Protein AF-A0A1V2H9L8-F1 (afdb_monomer)

Sequence (147 aa):
MRIAAGLLGIGLALGLGLTPGAAQAPQPPHAWVFGSWTGGFFPATETRGPDCAGQPSVIFTRDVIMRSTPLDVAYRQRLIETAQADPTGLTIRLAPVAPAGARNLPPGVGFGCGGDPNLLRIERRGPDEIVFPNCADFPAPLKRCTN

Foldseek 3Di:
DDDDDDDDDDDDPPPPPPP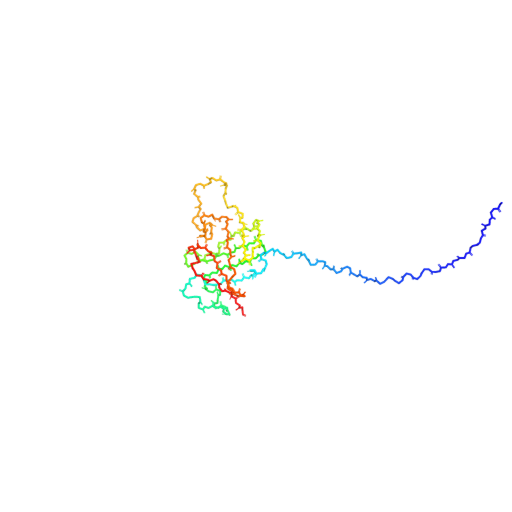PDPDDPDQAQQPLVAAKWFALDPPQDAQEDPVRVVGWIWHDDRFWIWTAFPVRHDTDIWGWPHWDADPFGIKTFTDDPDDPPPPDDPPPCAQQADPDRRIWTWGDPDSFWIDTPRHPRRNDIIGHRYD

Nearest PDB structures (foldseek):
  2qmi-assembly1_C  TM=5.129E-01  e=1.818E+00  Pyrococcus abyssi
  7k9q-assembly1_A  TM=2.063E-01  e=4.894E+00  Mus musculus

Solvent-accessible surface area (backbone atoms only — not comparable to full-atom values): 8846 Å² total; per-residue (Å²): 135,88,88,88,85,90,78,90,79,87,84,81,80,80,78,76,79,74,70,79,74,80,75,75,75,83,77,61,68,58,58,88,60,52,46,46,26,14,31,12,48,84,77,62,80,51,44,52,46,76,61,13,72,77,43,32,31,40,35,34,56,96,54,41,38,34,34,30,33,96,91,40,76,64,72,48,75,43,45,56,67,47,60,44,65,48,102,61,33,36,42,34,37,35,55,73,93,61,66,92,85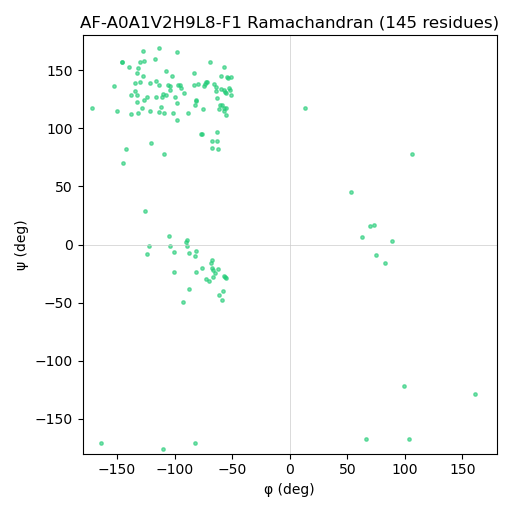,65,87,78,71,65,86,76,71,32,69,55,23,76,87,43,58,40,49,46,58,39,35,58,77,52,100,56,29,36,33,43,67,72,14,76,69,26,73,32,58,26,31,45,41,40,116

Radius of gyration: 25.86 Å; Cα contacts (8 Å, |Δi|>4): 255; chains: 1; bounding box: 42×48×91 Å

Structure (mmCIF, N/CA/C/O backbone):
data_AF-A0A1V2H9L8-F1
#
_entry.id   AF-A0A1V2H9L8-F1
#
loop_
_atom_site.group_PDB
_atom_site.id
_atom_site.type_symbol
_atom_site.label_atom_id
_atom_site.label_alt_id
_atom_site.label_comp_id
_atom_site.label_asym_id
_atom_site.label_entity_id
_atom_site.label_seq_id
_atom_site.pdbx_PDB_ins_code
_atom_site.Cartn_x
_atom_site.Cartn_y
_atom_site.Cartn_z
_atom_site.occupancy
_atom_site.B_iso_or_equiv
_atom_site.auth_seq_id
_atom_site.auth_comp_id
_atom_site.auth_asym_id
_atom_site.auth_atom_id
_atom_site.pdbx_PDB_model_num
ATOM 1 N N . MET A 1 1 ? 17.322 -35.002 76.607 1.00 39.53 1 MET A N 1
ATOM 2 C CA . MET A 1 1 ? 16.545 -36.064 75.932 1.00 39.53 1 MET A CA 1
ATOM 3 C C . MET A 1 1 ? 15.203 -35.482 75.500 1.00 39.53 1 MET A C 1
ATOM 5 O O . MET A 1 1 ? 14.482 -34.977 76.341 1.00 39.53 1 MET A O 1
ATOM 9 N N . ARG A 1 2 ? 14.988 -35.469 74.179 1.00 42.59 2 ARG A N 1
ATOM 10 C CA . ARG A 1 2 ? 13.765 -35.322 73.357 1.00 42.59 2 ARG A CA 1
ATOM 11 C C . ARG A 1 2 ? 12.452 -34.844 74.013 1.00 42.59 2 ARG A C 1
ATOM 13 O O . ARG A 1 2 ? 11.842 -35.575 74.781 1.00 42.59 2 ARG A O 1
ATOM 20 N N . ILE A 1 3 ? 11.965 -33.687 73.552 1.00 49.78 3 ILE A N 1
ATOM 21 C CA . ILE A 1 3 ? 10.563 -33.246 73.635 1.00 49.78 3 ILE A CA 1
ATOM 22 C C . ILE A 1 3 ? 9.915 -33.529 72.271 1.00 49.78 3 ILE A C 1
ATOM 24 O O . ILE A 1 3 ? 10.452 -33.097 71.252 1.00 49.78 3 ILE A O 1
ATOM 28 N N . ALA A 1 4 ? 8.788 -34.246 72.243 1.00 47.25 4 ALA A N 1
ATOM 29 C CA . ALA A 1 4 ? 7.939 -34.372 71.059 1.00 47.25 4 ALA A CA 1
ATOM 30 C C . ALA A 1 4 ? 6.466 -34.580 71.451 1.00 47.25 4 ALA A C 1
ATOM 32 O O . ALA A 1 4 ? 6.118 -35.602 72.031 1.00 47.25 4 ALA A O 1
ATOM 33 N N . ALA A 1 5 ? 5.630 -33.603 71.103 1.00 48.22 5 ALA A N 1
ATOM 34 C CA . ALA A 1 5 ? 4.190 -33.678 70.827 1.00 48.22 5 ALA A CA 1
ATOM 35 C C . ALA A 1 5 ? 3.841 -32.279 70.273 1.00 48.22 5 ALA A C 1
ATOM 37 O O . ALA A 1 5 ? 4.127 -31.288 70.930 1.00 48.22 5 ALA A O 1
ATOM 38 N N . GLY A 1 6 ? 3.385 -32.055 69.044 1.00 51.94 6 GLY A N 1
ATOM 39 C CA . GLY A 1 6 ? 2.480 -32.847 68.227 1.00 51.94 6 GLY A CA 1
ATOM 40 C C . GLY A 1 6 ? 1.134 -32.126 68.204 1.00 51.94 6 GLY A C 1
ATOM 41 O O . GLY A 1 6 ? 0.241 -32.519 68.940 1.00 51.94 6 GLY A O 1
ATOM 42 N N . LEU A 1 7 ? 0.994 -31.067 67.398 1.00 54.81 7 LEU A N 1
ATOM 43 C CA . LEU A 1 7 ? -0.301 -30.452 67.094 1.00 54.81 7 LEU A CA 1
ATOM 44 C C . LEU A 1 7 ? -0.371 -30.105 65.604 1.00 54.81 7 LEU A C 1
ATOM 46 O O . LEU A 1 7 ? 0.361 -29.253 65.103 1.00 54.81 7 LEU A O 1
ATOM 50 N N . LEU A 1 8 ? -1.256 -30.831 64.918 1.00 57.00 8 LEU A N 1
ATOM 51 C CA . LEU A 1 8 ? -1.737 -30.560 63.571 1.00 57.00 8 LEU A CA 1
ATOM 52 C C . LEU A 1 8 ? -2.502 -29.229 63.543 1.00 57.00 8 LEU A C 1
ATOM 54 O O . LEU A 1 8 ? -3.378 -29.003 64.374 1.00 57.00 8 LEU A O 1
ATOM 58 N N . GLY A 1 9 ? -2.232 -28.405 62.532 1.00 51.69 9 GLY A N 1
ATOM 59 C CA . GLY A 1 9 ? -3.033 -27.238 62.170 1.00 51.69 9 GLY A CA 1
ATOM 60 C C . GLY A 1 9 ? -3.291 -27.253 60.668 1.00 51.69 9 GLY A C 1
ATOM 61 O O . GLY A 1 9 ? -2.363 -27.177 59.870 1.00 51.69 9 GLY A O 1
ATOM 62 N N . ILE A 1 10 ? -4.556 -27.439 60.315 1.00 58.59 10 ILE A N 1
ATOM 63 C CA . ILE A 1 10 ? -5.105 -27.705 58.985 1.00 58.59 10 ILE A CA 1
ATOM 64 C C . ILE A 1 10 ? -4.846 -26.532 58.029 1.00 58.59 10 ILE A C 1
ATOM 66 O O . ILE A 1 10 ? -5.201 -25.390 58.314 1.00 58.59 10 ILE A O 1
ATOM 70 N N . GLY A 1 11 ? -4.244 -26.834 56.877 1.00 54.12 11 GLY A N 1
ATOM 71 C CA . GLY A 1 11 ? -4.075 -25.900 55.772 1.00 54.12 11 GLY A CA 1
ATOM 72 C C . GLY A 1 11 ? -5.389 -25.688 55.025 1.00 54.12 11 GLY A C 1
ATOM 73 O O . GLY A 1 11 ? -5.909 -26.613 54.407 1.00 54.12 11 GLY A O 1
ATOM 74 N N . LEU A 1 12 ? -5.895 -24.456 55.048 1.00 53.47 12 LEU A N 1
ATOM 75 C CA . LEU A 1 12 ? -6.940 -23.986 54.144 1.00 53.47 12 LEU A CA 1
ATOM 76 C C . LEU A 1 12 ? -6.305 -22.991 53.162 1.00 53.47 12 LEU A C 1
ATOM 78 O O . LEU A 1 12 ? -6.393 -21.776 53.320 1.00 53.47 12 LEU A O 1
ATOM 82 N N . ALA A 1 13 ? -5.593 -23.514 52.163 1.00 58.69 13 ALA A N 1
ATOM 83 C CA . ALA A 1 13 ? -5.129 -22.709 51.041 1.00 58.69 13 ALA A CA 1
ATOM 84 C C . ALA A 1 13 ? -6.317 -22.476 50.096 1.00 58.69 13 ALA A C 1
ATOM 86 O O . ALA A 1 13 ? -6.643 -23.318 49.261 1.00 58.69 13 ALA A O 1
ATOM 87 N N . LEU A 1 14 ? -6.989 -21.335 50.259 1.00 55.66 14 LEU A N 1
ATOM 88 C CA . LEU A 1 14 ? -7.932 -20.791 49.285 1.00 55.66 14 LEU A CA 1
ATOM 89 C C . LEU A 1 14 ? -7.165 -20.462 47.997 1.00 55.66 14 LEU A C 1
ATOM 91 O O . LEU A 1 14 ? -6.640 -19.364 47.822 1.00 55.66 14 LEU A O 1
ATOM 95 N N . GLY A 1 15 ? -7.075 -21.448 47.106 1.00 54.19 15 GLY A N 1
ATOM 96 C CA . GLY A 1 15 ? -6.608 -21.279 45.738 1.00 54.19 15 GLY A CA 1
ATOM 97 C C . GLY A 1 15 ? -7.611 -20.450 44.944 1.00 54.19 15 GLY A C 1
ATOM 98 O O . GLY A 1 15 ? -8.450 -20.996 44.233 1.00 54.19 15 GLY A O 1
ATOM 99 N N . LEU A 1 16 ? -7.525 -19.125 45.063 1.00 56.88 16 LEU A N 1
ATOM 100 C CA . LEU A 1 16 ? -8.049 -18.212 44.056 1.00 56.88 16 LEU A CA 1
ATOM 101 C C . LEU A 1 16 ? -7.252 -18.466 42.776 1.00 56.88 16 LEU A C 1
ATOM 103 O O . LEU A 1 16 ? -6.130 -17.986 42.618 1.00 56.88 16 LEU A O 1
ATOM 107 N N . GLY A 1 17 ? -7.826 -19.282 41.893 1.00 54.59 17 GLY A N 1
ATOM 108 C CA . GLY A 1 17 ? -7.348 -19.492 40.536 1.00 54.59 17 GLY A CA 1
ATOM 109 C C . GLY A 1 17 ? -7.404 -18.185 39.756 1.00 54.59 17 GLY A C 1
ATOM 110 O O . GLY A 1 17 ? -8.345 -17.936 39.011 1.00 54.59 17 GLY A O 1
ATOM 111 N N . LEU A 1 18 ? -6.385 -17.346 39.926 1.00 56.94 18 LEU A N 1
ATOM 112 C CA . LEU A 1 18 ? -6.012 -16.336 38.951 1.00 56.94 18 LEU A CA 1
ATOM 113 C C . LEU A 1 18 ? -5.487 -17.103 37.739 1.00 56.94 18 LEU A C 1
ATOM 115 O O . LEU A 1 18 ? -4.303 -17.422 37.656 1.00 56.94 18 LEU A O 1
ATOM 119 N N . THR A 1 19 ? -6.379 -17.457 36.815 1.00 63.09 19 THR A N 1
ATOM 120 C CA . THR A 1 19 ? -5.959 -17.823 35.464 1.00 63.09 19 THR A CA 1
ATOM 121 C C . THR A 1 19 ? -5.142 -16.649 34.927 1.00 63.09 19 THR A C 1
ATOM 123 O O . THR A 1 19 ? -5.698 -15.550 34.833 1.00 63.09 19 THR A O 1
ATOM 126 N N . PRO A 1 20 ? -3.845 -16.821 34.615 1.00 59.97 20 PRO A N 1
ATOM 127 C CA . PRO A 1 20 ? -3.081 -15.760 33.985 1.00 59.97 20 PRO A CA 1
ATOM 128 C C . PRO A 1 20 ? -3.800 -15.392 32.688 1.00 59.97 20 PRO A C 1
ATOM 130 O O . PRO A 1 20 ? -3.987 -16.236 31.811 1.00 59.97 20 PRO A O 1
ATOM 133 N N . GLY A 1 21 ? -4.272 -14.146 32.601 1.00 56.41 21 GLY A N 1
ATOM 134 C CA . GLY A 1 21 ? -4.831 -13.619 31.364 1.00 56.41 21 GLY A CA 1
ATOM 135 C C . GLY A 1 21 ? -3.786 -13.780 30.268 1.00 56.41 21 GLY A C 1
ATOM 136 O O . GLY A 1 21 ? -2.619 -13.448 30.480 1.00 56.41 21 GLY A O 1
ATOM 137 N N . ALA A 1 22 ? -4.181 -14.334 29.123 1.00 64.69 22 ALA A N 1
ATOM 138 C CA . ALA A 1 22 ? -3.298 -14.426 27.972 1.00 64.69 22 ALA A CA 1
ATOM 139 C C . ALA A 1 22 ? -2.796 -13.014 27.644 1.00 64.69 22 ALA A C 1
ATOM 141 O O . ALA A 1 22 ? -3.581 -12.154 27.242 1.00 64.69 22 ALA A O 1
ATOM 142 N N . ALA A 1 23 ? -1.504 -12.761 27.862 1.00 66.25 23 ALA A N 1
ATOM 143 C CA . ALA A 1 23 ? -0.882 -11.514 27.456 1.00 66.25 23 ALA A CA 1
ATOM 144 C C . ALA A 1 23 ? -1.096 -11.368 25.945 1.00 66.25 23 ALA A C 1
ATOM 146 O O . ALA A 1 23 ? -0.632 -12.199 25.161 1.00 66.25 23 ALA A O 1
ATOM 147 N N . GLN A 1 24 ? -1.857 -10.352 25.537 1.00 70.06 24 GLN A N 1
ATOM 148 C CA . GLN A 1 24 ? -2.044 -10.042 24.126 1.00 70.06 24 GLN A CA 1
ATOM 149 C C . GLN A 1 24 ? -0.663 -9.727 23.556 1.00 70.06 24 GLN A C 1
ATOM 151 O O . GLN A 1 24 ? 0.024 -8.832 24.052 1.00 70.06 24 GLN A O 1
ATOM 156 N N . ALA A 1 25 ? -0.233 -10.500 22.556 1.00 75.44 25 ALA A N 1
ATOM 157 C CA . ALA A 1 25 ? 1.042 -10.258 21.899 1.00 75.44 25 ALA A CA 1
ATOM 158 C C . ALA A 1 25 ? 1.096 -8.788 21.440 1.00 75.44 25 ALA A C 1
ATOM 160 O O . ALA A 1 25 ? 0.103 -8.310 20.876 1.00 75.44 25 ALA A O 1
ATOM 161 N N . PRO A 1 26 ? 2.211 -8.070 21.674 1.00 85.38 26 PRO A N 1
ATOM 162 C CA . PRO A 1 26 ? 2.362 -6.703 21.207 1.00 85.38 26 PRO A CA 1
ATOM 163 C C . PRO A 1 26 ? 2.031 -6.611 19.719 1.00 85.38 26 PRO A C 1
ATOM 165 O O . PRO A 1 26 ? 2.517 -7.393 18.899 1.00 85.38 26 PRO A O 1
ATOM 168 N N . GLN A 1 27 ? 1.155 -5.676 19.379 1.00 91.38 27 GLN A N 1
ATOM 169 C CA . GLN A 1 27 ? 0.719 -5.477 18.009 1.00 91.38 27 GLN A CA 1
ATOM 170 C C . 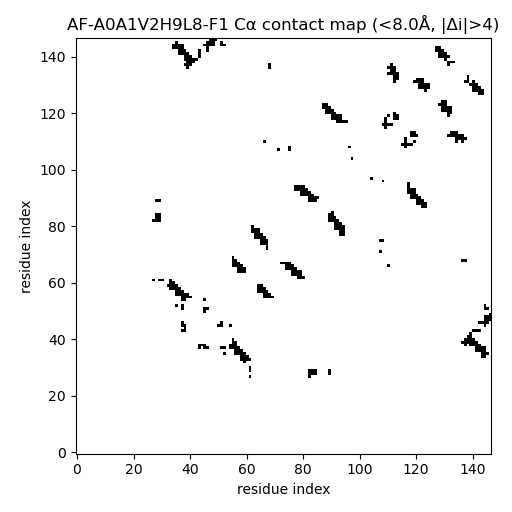GLN A 1 27 ? 1.865 -4.843 17.192 1.00 91.38 27 GLN A C 1
ATOM 172 O O . GLN A 1 27 ? 2.560 -3.973 17.724 1.00 91.38 27 GLN A O 1
ATOM 177 N N . PRO A 1 28 ? 2.107 -5.248 15.926 1.00 95.31 28 PRO A N 1
ATOM 178 C CA . PRO A 1 28 ? 3.237 -4.719 15.179 1.00 95.31 28 PRO A CA 1
ATOM 179 C C . PRO A 1 28 ? 3.029 -3.235 14.820 1.00 95.31 28 PRO A C 1
ATOM 181 O O . PRO A 1 28 ? 1.881 -2.783 14.729 1.00 95.31 28 PRO A O 1
ATOM 184 N N . PRO A 1 29 ? 4.113 -2.476 14.558 1.00 96.50 29 PRO A N 1
ATOM 185 C CA . PRO A 1 29 ? 4.047 -1.029 14.318 1.00 96.50 29 PRO A CA 1
ATOM 186 C C . PRO A 1 29 ? 3.100 -0.610 13.186 1.00 96.50 29 PRO A C 1
ATOM 188 O O . PRO A 1 29 ? 2.521 0.474 13.219 1.00 96.50 29 PRO A O 1
ATOM 191 N N . HIS A 1 30 ? 2.907 -1.475 12.188 1.00 96.81 30 HIS A N 1
ATOM 192 C CA . HIS A 1 30 ? 2.045 -1.229 11.034 1.00 96.81 30 HIS A CA 1
ATOM 193 C C . HIS A 1 30 ? 0.591 -1.662 11.213 1.00 96.81 30 HIS A C 1
ATOM 195 O O . HIS A 1 30 ? -0.199 -1.539 10.286 1.00 96.81 30 HIS A O 1
ATOM 201 N N . ALA A 1 31 ? 0.174 -2.151 12.376 1.00 96.31 31 ALA A N 1
ATOM 202 C CA . ALA A 1 31 ? -1.172 -2.705 12.502 1.00 96.31 31 ALA A CA 1
ATOM 203 C C . ALA A 1 31 ? -2.318 -1.722 12.248 1.00 96.31 31 ALA A C 1
ATOM 205 O O . ALA A 1 31 ? -3.430 -2.133 11.927 1.00 96.31 31 ALA A O 1
ATOM 206 N N . TRP A 1 32 ? -2.063 -0.420 12.358 1.00 94.75 32 TRP A N 1
ATOM 207 C CA . TRP A 1 32 ? -3.061 0.598 12.047 1.00 94.75 32 TRP A CA 1
ATOM 208 C C . TRP A 1 32 ? -3.417 0.664 10.550 1.00 94.75 32 TRP A C 1
ATOM 210 O O . TRP A 1 32 ? -4.488 1.176 10.209 1.00 94.75 32 TRP A O 1
ATOM 220 N N . VAL A 1 33 ? -2.556 0.142 9.661 1.00 96.62 33 VAL A N 1
ATOM 221 C CA . VAL A 1 33 ? -2.855 0.017 8.224 1.00 96.62 33 VAL A CA 1
ATOM 222 C C . VAL A 1 33 ? -3.527 -1.301 7.856 1.00 96.62 33 VAL A C 1
ATOM 224 O O . VAL A 1 33 ? -3.861 -1.468 6.691 1.00 96.62 33 VAL A O 1
ATOM 227 N N . PHE A 1 34 ? -3.769 -2.229 8.788 1.00 96.75 34 PHE A N 1
ATOM 228 C CA . PHE A 1 34 ? -4.391 -3.511 8.443 1.00 96.75 34 PHE A CA 1
ATOM 229 C C . PHE A 1 34 ? -5.722 -3.351 7.698 1.00 96.75 34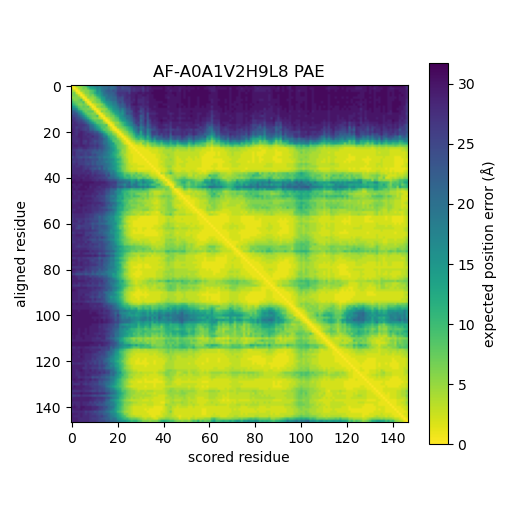 PHE A C 1
ATOM 231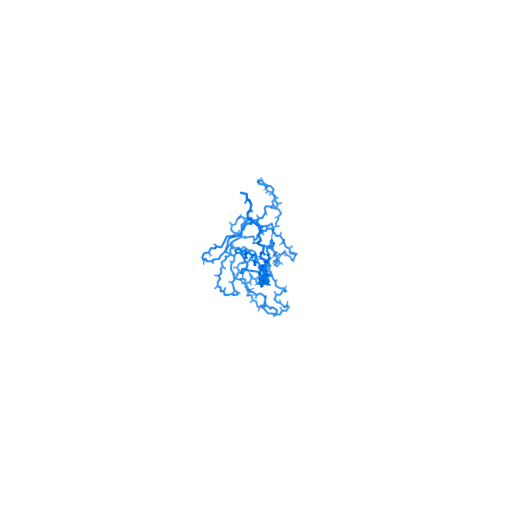 O O . PHE A 1 34 ? -6.515 -2.444 7.980 1.00 96.75 34 PHE A O 1
ATOM 238 N N . GLY A 1 35 ? -5.948 -4.270 6.757 1.00 95.25 35 GLY A N 1
ATOM 239 C CA . GLY A 1 35 ? -7.128 -4.311 5.900 1.00 95.25 35 GLY A CA 1
ATOM 240 C C . GLY A 1 35 ? -6.863 -3.824 4.477 1.00 95.25 35 GLY A C 1
ATOM 241 O O . GLY A 1 35 ? -5.716 -3.686 4.044 1.00 95.25 35 GLY A O 1
ATOM 242 N N . SER A 1 36 ? -7.958 -3.603 3.753 1.00 94.50 36 SER A N 1
ATOM 243 C CA . SER A 1 36 ? -7.953 -3.216 2.345 1.00 94.50 36 SER A CA 1
ATOM 244 C C . SER A 1 36 ? -8.029 -1.702 2.183 1.00 94.50 36 SER A C 1
ATOM 246 O O . SER A 1 36 ? -8.861 -1.028 2.794 1.00 94.50 36 SER A O 1
ATOM 248 N N . TRP A 1 37 ? -7.181 -1.186 1.304 1.00 94.81 37 TRP A N 1
ATOM 249 C CA . TRP A 1 37 ? -7.149 0.201 0.874 1.00 94.81 37 TRP A CA 1
ATOM 250 C C . TRP A 1 37 ? -7.341 0.256 -0.629 1.00 94.81 37 TRP A C 1
ATOM 252 O O . TRP A 1 37 ? -6.795 -0.577 -1.341 1.00 94.81 37 TRP A O 1
ATOM 262 N N . THR A 1 38 ? -8.116 1.215 -1.103 1.00 93.19 38 THR A N 1
ATOM 263 C CA . THR A 1 38 ? -8.605 1.286 -2.476 1.00 93.19 38 THR A CA 1
ATOM 264 C C . THR A 1 38 ? -8.359 2.661 -3.086 1.00 93.19 38 THR A C 1
ATOM 266 O O . THR A 1 38 ? -8.212 3.656 -2.368 1.00 93.19 38 THR A O 1
ATOM 269 N N . GLY A 1 39 ? -8.311 2.724 -4.413 1.00 87.88 39 GLY A N 1
ATOM 270 C CA . GLY A 1 39 ? -8.102 3.949 -5.170 1.00 87.88 39 GLY A CA 1
ATOM 271 C C . GLY A 1 39 ? -6.654 4.087 -5.614 1.00 87.88 39 GLY A C 1
ATOM 272 O O . GLY A 1 39 ? -6.146 3.266 -6.368 1.00 87.88 39 GLY A O 1
ATOM 273 N N . GLY A 1 40 ? -5.993 5.174 -5.217 1.00 83.56 40 GLY A N 1
ATOM 274 C CA . GLY A 1 40 ? -4.643 5.481 -5.686 1.00 83.56 40 GLY A CA 1
ATOM 275 C C . GLY A 1 40 ? -4.568 6.000 -7.124 1.00 83.56 40 GLY A C 1
ATOM 276 O O . GLY A 1 40 ? -3.542 6.546 -7.508 1.00 83.56 40 GLY A O 1
ATOM 277 N N . PHE A 1 41 ? -5.671 5.963 -7.870 1.00 81.62 41 PHE A N 1
ATOM 278 C CA . PHE A 1 41 ? -5.904 6.760 -9.071 1.00 81.62 41 PHE A CA 1
ATOM 279 C C . PHE A 1 41 ? -7.077 7.706 -8.809 1.00 81.62 41 PHE A C 1
ATOM 281 O O . PHE A 1 41 ? -8.029 7.348 -8.116 1.00 81.62 41 PHE A O 1
ATOM 288 N N . PHE A 1 42 ? -6.983 8.942 -9.298 1.00 70.25 42 PHE A N 1
ATOM 289 C CA . PHE A 1 42 ? -8.023 9.939 -9.069 1.00 70.25 42 PHE A CA 1
ATOM 290 C C . PHE A 1 42 ? -9.168 9.781 -10.082 1.00 70.25 42 PHE A C 1
ATOM 292 O O . PHE A 1 42 ? -8.882 9.685 -11.278 1.00 70.25 42 PHE A O 1
ATOM 299 N N . PRO A 1 43 ? -10.437 9.873 -9.649 1.00 62.62 43 PRO A N 1
ATOM 300 C CA . PRO A 1 43 ? -10.915 9.913 -8.261 1.00 62.62 43 PRO A CA 1
ATOM 301 C C . PRO A 1 43 ? -11.057 8.509 -7.640 1.00 62.62 43 PRO A C 1
ATOM 303 O O . PRO A 1 43 ? -11.446 7.563 -8.317 1.00 62.62 43 PRO A O 1
ATOM 306 N N . ALA A 1 44 ? -10.827 8.385 -6.328 1.00 64.06 44 ALA A N 1
ATOM 307 C CA . ALA A 1 44 ? -11.215 7.189 -5.577 1.00 64.06 44 ALA A CA 1
ATOM 308 C C . ALA A 1 44 ? -12.735 7.238 -5.337 1.00 64.06 44 ALA A C 1
ATOM 310 O O . ALA A 1 44 ? -13.186 7.933 -4.426 1.00 64.06 44 ALA A O 1
ATOM 311 N N . THR A 1 45 ? -13.530 6.594 -6.192 1.00 69.88 45 THR A N 1
ATOM 312 C CA . THR A 1 45 ? -15.000 6.726 -6.157 1.00 69.88 45 THR A CA 1
ATOM 313 C C . THR A 1 45 ? -15.677 5.747 -5.210 1.00 69.88 45 THR A C 1
ATOM 315 O O . THR A 1 45 ? -16.581 6.150 -4.483 1.00 69.88 45 THR A O 1
ATOM 318 N N . GLU A 1 46 ? -15.196 4.504 -5.133 1.00 80.50 46 GLU A N 1
ATOM 319 C CA . GLU A 1 46 ? -15.857 3.445 -4.363 1.00 80.50 46 GLU A CA 1
ATOM 320 C C . GLU A 1 46 ? -15.064 3.076 -3.107 1.00 80.50 46 GLU A C 1
ATOM 322 O O . GLU A 1 46 ? -13.967 2.529 -3.186 1.00 80.50 46 GLU A O 1
ATOM 327 N N . THR A 1 47 ? -15.618 3.368 -1.926 1.00 85.38 47 THR A N 1
ATOM 328 C CA . THR A 1 47 ? -14.972 3.100 -0.619 1.00 85.38 47 THR A CA 1
ATOM 329 C C . THR A 1 47 ? -15.801 2.212 0.308 1.00 85.38 47 THR A C 1
ATOM 331 O O . THR A 1 47 ? -15.349 1.884 1.405 1.00 85.38 47 THR A O 1
ATOM 334 N N . ARG A 1 48 ? -17.003 1.805 -0.123 1.00 86.69 48 ARG A N 1
ATOM 335 C CA . ARG A 1 48 ? -17.940 1.016 0.683 1.00 86.69 48 ARG A CA 1
ATOM 336 C C . ARG A 1 48 ? -18.484 -0.188 -0.073 1.00 86.69 48 ARG A C 1
ATOM 338 O O . ARG A 1 48 ? -18.646 -0.121 -1.288 1.00 86.69 48 ARG A O 1
ATOM 345 N N . GLY A 1 49 ? -18.833 -1.236 0.668 1.00 86.06 49 GLY A N 1
ATOM 346 C CA . GLY A 1 49 ? -19.432 -2.448 0.120 1.00 86.06 49 GLY A CA 1
ATOM 347 C C . GLY A 1 49 ? -18.472 -3.227 -0.789 1.00 86.06 49 GLY A C 1
ATOM 348 O O . GLY A 1 49 ? -17.271 -2.958 -0.809 1.00 86.06 49 GLY A O 1
ATOM 349 N N . PRO A 1 50 ? -18.971 -4.205 -1.561 1.00 86.31 50 PRO A N 1
ATOM 350 C CA . PRO A 1 50 ? -18.115 -5.041 -2.403 1.00 86.31 50 PRO A CA 1
ATOM 351 C C . PRO A 1 50 ? -17.422 -4.259 -3.531 1.00 86.31 50 PRO A C 1
ATOM 353 O O . PRO A 1 50 ? -16.348 -4.660 -3.979 1.00 86.31 50 PRO A O 1
ATOM 356 N N . ASP A 1 51 ? -17.986 -3.126 -3.956 1.00 86.44 51 ASP A N 1
ATOM 357 C CA . ASP A 1 51 ? -17.487 -2.349 -5.096 1.00 86.44 51 ASP A CA 1
ATOM 358 C C . ASP A 1 51 ? -16.109 -1.729 -4.830 1.00 86.44 51 ASP A C 1
ATOM 360 O O . ASP A 1 51 ? -15.301 -1.587 -5.752 1.00 86.44 51 ASP A O 1
ATOM 364 N N . CYS A 1 52 ? -15.768 -1.448 -3.565 1.00 86.81 52 CYS A N 1
ATOM 365 C CA . CYS A 1 52 ? -14.443 -0.929 -3.227 1.00 86.81 52 CYS A CA 1
ATOM 366 C C . CYS A 1 52 ? -13.309 -1.937 -3.467 1.00 86.81 52 CYS A C 1
ATOM 368 O O . CYS A 1 52 ? -12.165 -1.522 -3.670 1.00 86.81 52 CYS A O 1
ATOM 370 N N . ALA A 1 53 ? -13.615 -3.240 -3.504 1.00 82.50 53 ALA A N 1
ATOM 371 C CA . ALA A 1 53 ? -12.667 -4.297 -3.858 1.00 82.50 53 ALA A CA 1
ATOM 372 C C . ALA A 1 53 ? -12.499 -4.481 -5.381 1.00 82.50 53 ALA A C 1
ATOM 374 O O . ALA A 1 53 ? -11.587 -5.185 -5.808 1.00 82.50 53 ALA A O 1
ATOM 375 N N . GLY A 1 54 ? -13.346 -3.846 -6.202 1.00 82.88 54 GLY A N 1
ATOM 376 C CA . GLY A 1 54 ? -13.228 -3.842 -7.667 1.00 82.88 54 GLY A CA 1
ATOM 377 C C . GLY A 1 54 ? -12.224 -2.822 -8.220 1.00 82.88 54 GLY A C 1
ATOM 378 O O . GLY A 1 54 ? -11.970 -2.783 -9.421 1.00 82.88 54 GLY A O 1
ATOM 379 N N . GLN A 1 55 ? -11.659 -1.986 -7.352 1.00 86.00 55 GLN A N 1
ATOM 380 C CA . GLN A 1 55 ? -10.702 -0.929 -7.675 1.00 86.00 55 GLN A CA 1
ATOM 381 C C . GLN A 1 55 ? -9.255 -1.391 -7.413 1.00 86.00 55 GLN A C 1
ATOM 383 O O . GLN A 1 55 ? -9.036 -2.384 -6.709 1.00 86.00 55 GLN A O 1
ATOM 388 N N . PRO A 1 56 ? -8.238 -0.667 -7.924 1.00 87.69 56 PRO A N 1
ATOM 389 C CA . PRO A 1 56 ? -6.853 -0.882 -7.517 1.00 87.69 56 PRO A CA 1
ATOM 390 C C . PRO A 1 56 ? -6.743 -0.840 -6.000 1.00 87.69 56 PRO A C 1
ATOM 392 O O . PRO A 1 56 ? -7.308 0.045 -5.351 1.00 87.69 56 PRO A O 1
ATOM 395 N N . SER A 1 57 ? -6.044 -1.819 -5.437 1.00 90.75 57 SER A N 1
ATOM 396 C CA . SER A 1 57 ? -6.069 -2.021 -3.997 1.00 90.75 57 SER A CA 1
ATOM 397 C C . SER A 1 57 ? -4.709 -2.371 -3.434 1.00 90.75 57 SER A C 1
ATOM 399 O O . SER A 1 57 ? -3.857 -2.960 -4.100 1.00 90.75 57 SER A O 1
ATOM 401 N N . VAL A 1 58 ? -4.527 -2.019 -2.167 1.00 94.56 58 VAL A N 1
ATOM 402 C CA . VAL A 1 58 ? -3.411 -2.453 -1.342 1.00 94.56 58 VAL A CA 1
ATOM 403 C C . VAL A 1 58 ? -3.977 -3.059 -0.072 1.00 94.56 58 VAL A C 1
ATOM 405 O O . VAL A 1 58 ? -4.743 -2.424 0.648 1.00 94.56 58 VAL A O 1
ATOM 408 N N . ILE A 1 59 ? -3.602 -4.299 0.204 1.00 95.62 59 ILE A N 1
ATOM 409 C CA . ILE A 1 59 ? -4.050 -5.047 1.369 1.00 95.62 59 ILE A CA 1
ATOM 410 C C . ILE A 1 59 ? -2.851 -5.234 2.285 1.00 95.62 59 ILE A C 1
ATOM 412 O O . ILE A 1 59 ? -1.866 -5.875 1.910 1.00 95.62 59 ILE A O 1
ATOM 416 N N . PHE A 1 60 ? -2.947 -4.693 3.495 1.00 97.38 60 PHE A N 1
ATOM 417 C CA . PHE A 1 60 ? -1.939 -4.889 4.528 1.00 97.38 60 PHE A CA 1
ATOM 418 C C . PHE A 1 60 ? -2.382 -5.996 5.471 1.00 97.38 60 PHE A C 1
ATOM 420 O O . PHE A 1 60 ? -3.426 -5.908 6.124 1.00 97.38 60 PHE A O 1
ATOM 427 N N . THR A 1 61 ? -1.549 -7.024 5.567 1.00 97.62 61 THR A N 1
ATOM 428 C CA . THR A 1 61 ? -1.670 -8.080 6.572 1.00 97.62 61 THR A CA 1
ATOM 429 C C . THR A 1 61 ? -0.530 -7.959 7.582 1.00 97.62 61 THR A C 1
ATOM 431 O O . THR A 1 61 ? 0.268 -7.018 7.532 1.00 97.62 61 THR A O 1
ATOM 434 N N . ARG A 1 62 ? -0.441 -8.908 8.519 1.00 96.94 62 ARG A N 1
ATOM 435 C CA . ARG A 1 62 ? 0.638 -8.925 9.509 1.00 96.94 62 ARG A CA 1
ATOM 436 C C . ARG A 1 62 ? 2.020 -9.066 8.862 1.00 96.94 62 ARG A C 1
ATOM 438 O O . ARG A 1 62 ? 2.901 -8.300 9.230 1.00 96.94 62 ARG A O 1
ATOM 445 N N . ASP A 1 63 ? 2.171 -9.949 7.876 1.00 97.19 63 ASP A N 1
ATOM 446 C CA . ASP A 1 63 ? 3.486 -10.325 7.325 1.00 97.19 63 ASP A CA 1
ATOM 447 C C . ASP A 1 63 ? 3.601 -10.109 5.810 1.00 97.19 63 ASP A C 1
ATOM 449 O O . ASP A 1 63 ? 4.681 -10.233 5.236 1.00 97.19 63 ASP A O 1
ATOM 453 N N . VAL A 1 64 ? 2.492 -9.787 5.140 1.00 96.81 64 VAL A N 1
ATOM 454 C CA . VAL A 1 64 ? 2.419 -9.656 3.680 1.00 96.81 64 VAL A CA 1
ATOM 455 C C . VAL A 1 64 ? 1.670 -8.389 3.300 1.00 96.81 64 VAL A C 1
ATOM 457 O O . VAL A 1 64 ? 0.622 -8.075 3.870 1.00 96.81 64 VAL A O 1
ATOM 460 N N . ILE A 1 65 ? 2.174 -7.695 2.288 1.00 96.44 65 ILE A N 1
ATOM 461 C CA . ILE A 1 65 ? 1.443 -6.642 1.592 1.00 96.44 65 ILE A CA 1
ATOM 462 C C . ILE A 1 65 ? 1.112 -7.145 0.200 1.00 96.44 65 ILE A C 1
ATOM 464 O O . ILE A 1 65 ? 1.985 -7.641 -0.516 1.00 96.44 65 ILE A O 1
ATOM 468 N N . MET A 1 66 ? -0.151 -7.016 -0.176 1.00 94.81 66 MET A N 1
ATOM 469 C CA . MET A 1 66 ? -0.634 -7.382 -1.499 1.00 94.81 66 MET A CA 1
ATOM 470 C C . MET A 1 66 ? -1.078 -6.123 -2.220 1.00 94.81 66 MET A C 1
ATOM 472 O O . MET A 1 66 ? -1.731 -5.281 -1.611 1.00 94.81 66 MET A O 1
ATOM 476 N N . ARG A 1 67 ? -0.744 -5.985 -3.500 1.00 92.69 67 ARG A N 1
ATOM 477 C CA . ARG A 1 67 ? -1.230 -4.875 -4.325 1.00 92.69 67 ARG A CA 1
ATOM 478 C C . ARG A 1 67 ? -1.764 -5.352 -5.663 1.00 92.69 67 ARG A C 1
ATOM 480 O O . ARG A 1 67 ? -1.223 -6.300 -6.226 1.00 92.69 67 ARG A O 1
ATOM 487 N N . SER A 1 68 ? -2.767 -4.654 -6.168 1.00 90.94 68 SER A N 1
ATOM 488 C CA . SER A 1 68 ? -3.218 -4.718 -7.554 1.00 90.94 68 SER A CA 1
ATOM 489 C C . SER A 1 68 ? -3.264 -3.306 -8.132 1.00 90.94 68 SER A C 1
ATOM 491 O O . SER A 1 68 ? -3.563 -2.342 -7.424 1.00 90.94 68 SER A O 1
ATOM 493 N N . THR A 1 69 ? -2.952 -3.175 -9.418 1.00 88.00 69 THR A N 1
ATOM 494 C CA . THR A 1 69 ? -3.031 -1.901 -10.148 1.00 88.00 69 THR A CA 1
ATOM 495 C C . THR A 1 69 ? -3.856 -2.083 -11.422 1.00 88.00 69 THR A C 1
ATOM 497 O O . THR A 1 69 ? -4.078 -3.221 -11.841 1.00 88.00 69 THR A O 1
ATOM 500 N N . PRO A 1 70 ? -4.284 -0.999 -12.098 1.00 83.94 70 PRO A N 1
ATOM 501 C CA . PRO A 1 70 ? -4.992 -1.113 -13.374 1.00 83.94 70 PRO A CA 1
ATOM 502 C C . PRO A 1 70 ? -4.212 -1.882 -14.450 1.00 83.94 70 PRO A C 1
ATOM 504 O O . PRO A 1 70 ? -4.812 -2.457 -15.352 1.00 83.94 70 PRO A O 1
ATOM 507 N N . LEU A 1 71 ? -2.877 -1.881 -14.366 1.00 83.56 71 LEU A N 1
ATOM 508 C CA . LEU A 1 71 ? -1.989 -2.527 -15.336 1.00 83.56 71 LEU A CA 1
ATOM 509 C C . LEU A 1 71 ? -1.466 -3.892 -14.857 1.00 83.56 71 LEU A C 1
ATOM 511 O O . LEU A 1 71 ? -0.808 -4.594 -15.620 1.00 83.56 71 LEU A O 1
ATOM 515 N N . ASP A 1 72 ? -1.745 -4.271 -13.609 1.00 83.56 72 ASP A N 1
ATOM 516 C CA . ASP A 1 72 ? -1.282 -5.509 -12.980 1.00 83.56 72 ASP A CA 1
ATOM 517 C C . ASP A 1 72 ? -2.402 -6.059 -12.088 1.00 83.56 72 ASP A C 1
ATOM 519 O O . ASP A 1 72 ? -2.478 -5.797 -10.885 1.00 83.56 72 ASP A O 1
ATOM 523 N N . VAL A 1 73 ? -3.332 -6.767 -12.736 1.00 78.06 73 VAL A N 1
ATOM 524 C CA . VAL A 1 73 ? -4.609 -7.206 -12.146 1.00 78.06 73 VAL A CA 1
ATOM 525 C C . VAL A 1 73 ? -4.407 -8.298 -11.091 1.00 78.06 73 VAL A C 1
ATOM 527 O O . VAL A 1 73 ? -5.166 -8.387 -10.128 1.00 78.06 73 VAL A O 1
ATOM 530 N N . ALA A 1 74 ? -3.378 -9.134 -11.250 1.00 87.69 74 ALA A N 1
ATOM 531 C CA . ALA A 1 74 ? -3.046 -10.150 -10.261 1.00 87.69 74 ALA A CA 1
ATOM 532 C C . ALA A 1 74 ? -2.406 -9.507 -9.025 1.00 87.69 74 ALA A C 1
ATOM 534 O O . ALA A 1 74 ? -1.526 -8.655 -9.143 1.00 87.69 74 ALA A O 1
ATOM 535 N N . TYR A 1 75 ? -2.788 -9.970 -7.832 1.00 89.31 75 TYR A N 1
ATOM 536 C CA . TYR A 1 75 ? -2.160 -9.495 -6.605 1.00 89.31 75 TYR A CA 1
ATOM 537 C C . TYR A 1 75 ? -0.667 -9.824 -6.581 1.00 89.31 75 TYR A C 1
ATOM 539 O O . TYR A 1 75 ? -0.262 -10.986 -6.499 1.00 89.31 75 TYR A O 1
ATOM 547 N N . ARG A 1 76 ? 0.162 -8.780 -6.571 1.00 90.31 76 ARG A N 1
ATOM 548 C CA . ARG A 1 76 ? 1.585 -8.883 -6.253 1.00 90.31 76 ARG A CA 1
ATOM 549 C C . ARG A 1 76 ? 1.747 -8.907 -4.749 1.00 90.31 76 ARG A C 1
ATOM 551 O O . ARG A 1 76 ? 1.314 -7.982 -4.068 1.00 90.31 76 ARG A O 1
ATOM 558 N N . GLN A 1 77 ? 2.386 -9.954 -4.245 1.00 92.50 77 GLN A N 1
ATOM 559 C CA . GLN A 1 77 ? 2.617 -10.147 -2.819 1.00 92.50 77 GLN A CA 1
ATOM 560 C C . GLN A 1 77 ? 4.068 -9.826 -2.472 1.00 92.50 77 GLN A C 1
ATOM 562 O O . GLN A 1 77 ? 4.991 -10.238 -3.177 1.00 92.50 77 GLN A O 1
ATOM 567 N N . ARG A 1 78 ? 4.276 -9.108 -1.370 1.00 94.00 78 ARG A N 1
ATOM 568 C CA . ARG A 1 78 ? 5.599 -8.804 -0.820 1.00 94.00 78 ARG A CA 1
ATOM 569 C C . ARG A 1 78 ? 5.604 -9.090 0.674 1.00 94.00 78 ARG A C 1
ATOM 571 O O . ARG A 1 78 ? 4.731 -8.610 1.392 1.00 94.00 78 ARG A O 1
ATOM 578 N N . LEU A 1 79 ? 6.588 -9.867 1.124 1.00 95.56 79 LEU A N 1
ATOM 579 C CA . LEU A 1 79 ? 6.789 -10.141 2.546 1.00 95.56 79 LEU A CA 1
ATOM 580 C C . LEU A 1 79 ? 7.350 -8.902 3.245 1.00 95.56 79 LEU A C 1
ATOM 582 O O . LEU A 1 79 ? 8.225 -8.222 2.704 1.00 95.56 79 LEU A O 1
ATOM 586 N N . ILE A 1 80 ? 6.855 -8.637 4.446 1.00 96.75 80 ILE A N 1
ATOM 587 C CA . ILE A 1 80 ? 7.355 -7.600 5.342 1.00 96.75 80 ILE A CA 1
ATOM 588 C C . ILE A 1 80 ? 8.575 -8.160 6.067 1.00 96.75 80 ILE A C 1
ATOM 590 O O . ILE A 1 80 ? 8.504 -9.205 6.704 1.00 96.75 80 ILE A O 1
ATOM 594 N N . GLU A 1 81 ? 9.697 -7.456 5.970 1.00 96.38 81 GLU A N 1
ATOM 595 C CA . GLU A 1 81 ? 10.904 -7.769 6.733 1.00 96.38 81 GLU A CA 1
ATOM 596 C C . GLU A 1 81 ? 10.921 -6.975 8.040 1.00 96.38 81 GLU A C 1
ATOM 598 O O . GLU A 1 81 ? 11.098 -7.537 9.117 1.00 96.38 81 GLU A O 1
ATOM 603 N N . THR A 1 82 ? 10.690 -5.660 7.962 1.00 97.00 82 THR A N 1
ATOM 604 C CA . THR A 1 82 ? 10.560 -4.803 9.145 1.00 97.00 82 THR A CA 1
ATOM 605 C C . THR A 1 82 ? 9.555 -3.681 8.911 1.00 97.00 82 THR A C 1
ATOM 607 O O . THR A 1 82 ? 9.291 -3.291 7.773 1.00 97.00 82 THR A O 1
ATOM 610 N N . ALA A 1 83 ? 9.003 -3.156 10.002 1.00 97.44 83 ALA A N 1
ATOM 611 C CA . ALA A 1 83 ? 8.089 -2.024 10.002 1.00 97.44 83 ALA A CA 1
ATOM 612 C C . ALA A 1 83 ? 8.503 -1.036 11.097 1.00 97.44 83 ALA A C 1
ATOM 614 O O . ALA A 1 83 ? 8.735 -1.435 12.240 1.00 97.44 83 ALA A O 1
ATOM 615 N N . GLN A 1 84 ? 8.581 0.246 10.757 1.00 97.38 84 GLN A N 1
ATOM 616 C CA . GLN A 1 84 ? 8.948 1.326 11.667 1.00 97.38 84 GLN A CA 1
ATOM 617 C C . GLN A 1 84 ? 7.902 2.433 11.592 1.00 97.38 84 GLN A C 1
ATOM 619 O O . GLN A 1 84 ? 7.691 3.030 10.537 1.00 97.38 84 GLN A O 1
ATOM 624 N N . ALA A 1 85 ? 7.224 2.688 12.709 1.00 95.12 85 ALA A N 1
ATOM 625 C CA . ALA A 1 85 ? 6.287 3.797 12.804 1.00 95.12 85 ALA A CA 1
ATOM 626 C C . ALA A 1 85 ? 7.047 5.124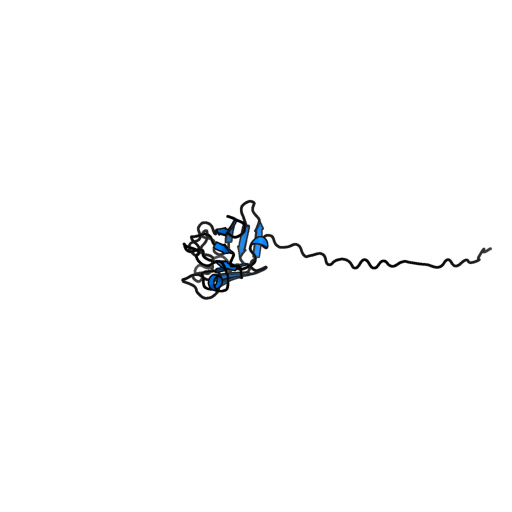 12.914 1.00 95.12 85 ALA A C 1
ATOM 628 O O . ALA A 1 85 ? 7.983 5.246 13.702 1.00 95.12 85 ALA A O 1
ATOM 629 N N . ASP A 1 86 ? 6.577 6.115 12.166 1.00 91.12 86 ASP A N 1
ATOM 630 C CA . ASP A 1 86 ? 7.081 7.483 12.156 1.00 91.12 86 ASP A CA 1
ATOM 631 C C . ASP A 1 86 ? 5.964 8.431 12.638 1.00 91.12 86 ASP A C 1
ATOM 633 O O . ASP A 1 86 ? 4.782 8.092 12.523 1.00 91.12 86 ASP A O 1
ATOM 637 N N . PRO A 1 87 ? 6.267 9.655 13.113 1.00 91.81 87 PRO A N 1
ATOM 638 C CA . PRO A 1 87 ? 5.234 10.602 13.555 1.00 91.81 87 PRO A CA 1
ATOM 639 C C . PRO A 1 87 ? 4.169 10.919 12.493 1.00 91.81 87 PRO A C 1
ATOM 641 O O . PRO A 1 87 ? 3.034 11.245 12.828 1.00 91.81 87 PRO A O 1
ATO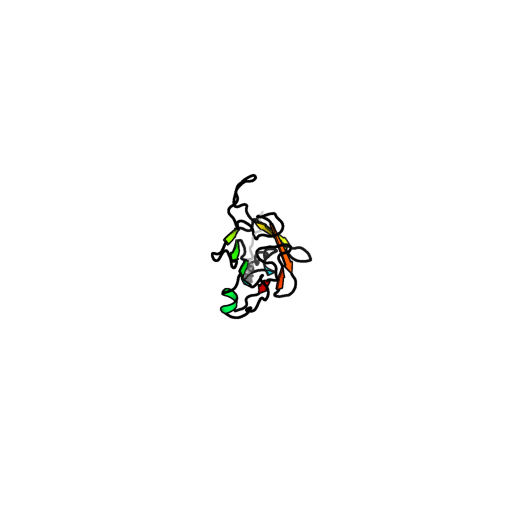M 644 N N . THR A 1 88 ? 4.528 10.824 11.210 1.00 92.44 88 THR A N 1
ATOM 645 C CA . THR A 1 88 ? 3.641 11.114 10.075 1.00 92.44 88 THR A CA 1
ATOM 646 C C . THR A 1 88 ? 3.122 9.860 9.367 1.00 92.44 88 THR A C 1
ATOM 648 O O . THR A 1 88 ? 2.342 9.969 8.417 1.00 92.44 88 THR A O 1
ATOM 651 N N . GLY A 1 89 ? 3.517 8.661 9.808 1.00 95.88 89 GLY A N 1
ATOM 652 C CA . GLY A 1 89 ? 3.117 7.431 9.140 1.00 95.88 89 GLY A CA 1
ATOM 653 C C . GLY A 1 89 ? 3.982 6.219 9.466 1.00 95.88 89 GLY A C 1
ATOM 654 O O . GLY A 1 89 ? 4.127 5.835 10.624 1.00 95.88 89 GLY A O 1
ATOM 655 N N . LEU A 1 90 ? 4.453 5.543 8.425 1.00 96.69 90 LEU A N 1
ATOM 656 C CA . LEU A 1 90 ? 5.067 4.229 8.526 1.00 96.69 90 LEU A CA 1
ATOM 657 C C . LEU A 1 90 ? 6.064 4.016 7.387 1.00 96.69 90 LEU A C 1
ATOM 659 O O . LEU A 1 90 ? 5.763 4.279 6.222 1.00 96.69 90 LEU A O 1
ATOM 663 N N . THR A 1 91 ? 7.217 3.459 7.727 1.00 96.44 91 THR A N 1
ATOM 664 C CA . THR A 1 91 ? 8.187 2.941 6.769 1.00 96.44 91 THR A CA 1
ATOM 665 C C . THR A 1 91 ? 8.231 1.420 6.893 1.00 96.44 91 THR A C 1
ATOM 667 O O . THR A 1 91 ? 8.388 0.883 7.987 1.00 96.44 91 THR A O 1
ATOM 670 N N . ILE A 1 92 ? 8.054 0.711 5.779 1.00 96.88 92 ILE A N 1
ATOM 671 C CA . ILE A 1 92 ? 8.118 -0.750 5.709 1.00 96.88 92 ILE A CA 1
ATOM 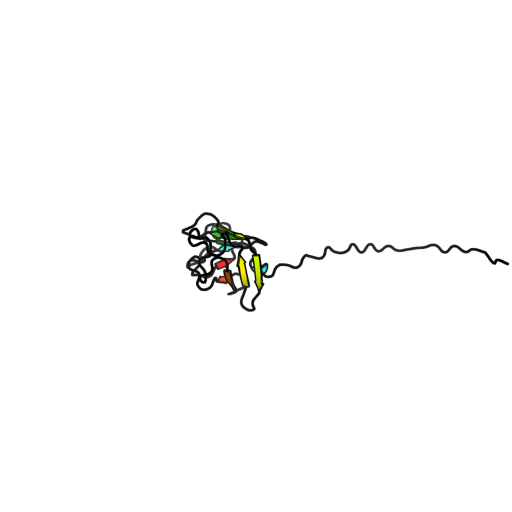672 C C . ILE A 1 92 ? 9.288 -1.152 4.820 1.00 96.88 92 ILE A C 1
ATOM 674 O O . ILE A 1 92 ? 9.366 -0.742 3.660 1.00 96.88 92 ILE A O 1
ATOM 678 N N . ARG A 1 93 ? 10.162 -2.014 5.342 1.00 95.50 93 ARG A N 1
ATOM 679 C CA . ARG A 1 93 ? 11.132 -2.754 4.535 1.00 95.50 93 ARG A CA 1
ATOM 680 C C . ARG A 1 93 ? 10.535 -4.090 4.124 1.00 95.50 93 ARG A C 1
ATOM 682 O O . ARG A 1 93 ? 10.011 -4.829 4.956 1.00 95.50 93 ARG A O 1
ATOM 689 N N . LEU A 1 94 ? 10.631 -4.394 2.840 1.00 95.06 94 LEU A N 1
ATOM 690 C CA . LEU A 1 94 ? 10.130 -5.614 2.232 1.00 95.06 94 LEU A CA 1
ATOM 691 C C . LEU A 1 94 ? 11.282 -6.576 1.980 1.00 95.06 94 LEU A C 1
ATOM 693 O O . LEU A 1 94 ? 12.360 -6.153 1.558 1.00 95.06 94 LEU A O 1
ATOM 697 N N . ALA A 1 95 ? 11.011 -7.870 2.131 1.00 93.50 95 ALA A N 1
ATOM 698 C CA . ALA A 1 95 ? 11.976 -8.897 1.786 1.00 93.50 95 ALA A CA 1
ATOM 699 C C . ALA A 1 95 ? 12.388 -8.748 0.306 1.00 93.50 95 ALA A C 1
ATOM 701 O O . ALA A 1 95 ? 11.512 -8.594 -0.567 1.00 93.50 95 ALA A O 1
ATOM 702 N N . PRO A 1 96 ? 13.695 -8.784 -0.006 1.00 88.62 96 PRO A N 1
ATOM 703 C CA . PRO A 1 96 ? 14.168 -8.794 -1.380 1.00 88.62 96 PRO A CA 1
ATOM 704 C C . PRO A 1 96 ? 13.629 -10.015 -2.129 1.00 88.62 96 PRO A C 1
ATOM 706 O O . PRO A 1 96 ? 13.691 -11.137 -1.638 1.00 88.62 96 PRO A O 1
ATOM 709 N N . VAL A 1 97 ? 13.130 -9.807 -3.346 1.00 83.19 97 VAL A N 1
ATOM 710 C CA . VAL A 1 97 ? 12.693 -10.911 -4.228 1.00 83.19 97 VAL A CA 1
ATOM 711 C C . VAL A 1 97 ? 13.830 -11.465 -5.089 1.00 83.19 97 VAL A C 1
ATOM 713 O O . VAL A 1 97 ? 13.652 -12.450 -5.799 1.00 83.19 97 VAL A O 1
ATOM 716 N N . ALA A 1 98 ? 14.988 -10.807 -5.060 1.00 80.19 98 ALA A N 1
ATOM 717 C CA . ALA A 1 98 ? 16.186 -11.198 -5.778 1.00 80.19 98 ALA A CA 1
ATOM 718 C C . ALA A 1 98 ? 17.434 -10.838 -4.953 1.00 80.19 98 ALA A C 1
ATOM 720 O O . ALA A 1 98 ? 17.369 -9.926 -4.119 1.00 80.19 98 ALA A O 1
ATOM 721 N N . PRO A 1 99 ? 18.572 -11.513 -5.190 1.00 76.94 99 PRO A N 1
ATOM 722 C CA . PRO A 1 99 ? 19.838 -11.175 -4.552 1.00 76.94 99 PRO A CA 1
ATOM 723 C C . PRO A 1 99 ? 20.266 -9.727 -4.818 1.00 76.94 99 PRO A C 1
ATOM 725 O O . PRO A 1 99 ? 19.955 -9.143 -5.862 1.00 76.94 99 PRO A O 1
ATOM 728 N N . ALA A 1 100 ? 21.043 -9.164 -3.891 1.00 73.31 100 ALA A N 1
ATOM 729 C CA . ALA A 1 100 ? 21.647 -7.848 -4.065 1.00 73.31 100 ALA A CA 1
ATOM 730 C C . ALA A 1 100 ? 22.496 -7.805 -5.352 1.00 73.31 100 ALA A C 1
ATOM 732 O O . ALA A 1 100 ? 23.312 -8.691 -5.599 1.00 73.31 100 ALA A O 1
ATOM 733 N N . GLY A 1 101 ? 22.293 -6.777 -6.181 1.00 72.50 101 GLY A N 1
ATOM 734 C CA . GLY A 1 101 ? 23.010 -6.609 -7.452 1.00 72.50 101 GLY A CA 1
ATOM 735 C C . GLY A 1 101 ? 22.362 -7.277 -8.672 1.00 72.50 101 GLY A C 1
ATOM 736 O O . GLY A 1 101 ? 22.922 -7.194 -9.767 1.00 72.50 101 GLY A O 1
ATOM 737 N N . ALA A 1 102 ? 21.184 -7.897 -8.530 1.00 78.81 102 ALA A N 1
ATOM 738 C CA . ALA A 1 102 ? 20.398 -8.348 -9.676 1.00 78.81 102 ALA A CA 1
ATOM 739 C C . ALA A 1 102 ? 20.047 -7.159 -10.593 1.00 78.81 102 ALA A C 1
ATOM 741 O O . ALA A 1 102 ? 19.404 -6.202 -10.167 1.00 78.81 102 ALA A O 1
ATOM 742 N N . ARG A 1 103 ? 20.478 -7.215 -11.860 1.00 72.19 103 ARG A N 1
ATOM 743 C CA . ARG A 1 103 ? 20.285 -6.120 -12.832 1.00 72.19 103 ARG A CA 1
ATOM 744 C C . ARG A 1 103 ? 18.903 -6.111 -13.485 1.00 72.19 103 ARG A C 1
ATOM 746 O O . ARG A 1 103 ? 18.453 -5.063 -13.925 1.00 72.19 103 ARG A O 1
ATOM 753 N N . ASN A 1 104 ? 18.238 -7.265 -13.517 1.00 74.69 104 ASN A N 1
ATOM 754 C CA . ASN A 1 104 ? 16.938 -7.447 -14.153 1.00 74.69 104 ASN A CA 1
ATOM 755 C C . ASN A 1 104 ? 15.934 -7.916 -13.104 1.00 74.69 104 ASN A C 1
ATOM 757 O O . ASN A 1 104 ? 15.753 -9.115 -12.892 1.00 74.69 104 ASN A O 1
ATOM 761 N N . LEU A 1 105 ? 15.307 -6.964 -12.421 1.00 74.69 105 LEU A N 1
ATOM 762 C CA . LEU A 1 105 ? 14.128 -7.260 -11.618 1.00 74.69 105 LEU A CA 1
ATOM 763 C C . LEU A 1 105 ? 12.916 -7.347 -12.550 1.00 74.69 105 LEU A C 1
ATOM 765 O O . LEU A 1 105 ? 12.796 -6.514 -13.453 1.00 74.69 105 LEU A O 1
ATOM 769 N N . PRO A 1 106 ? 12.009 -8.318 -12.350 1.00 73.81 106 PRO A N 1
ATOM 770 C CA . PRO A 1 106 ? 10.735 -8.303 -13.044 1.00 73.81 106 PRO A CA 1
ATOM 771 C C . PRO A 1 106 ? 10.026 -6.942 -12.883 1.00 73.81 106 PRO A C 1
ATOM 773 O O . PRO A 1 106 ? 10.113 -6.315 -11.818 1.00 73.81 106 PRO A O 1
ATOM 776 N N . PRO A 1 107 ? 9.312 -6.462 -13.913 1.00 74.06 107 PRO A N 1
ATOM 777 C CA . PRO A 1 107 ? 8.444 -5.301 -13.768 1.00 74.06 107 PRO A CA 1
ATOM 778 C C . PRO A 1 107 ? 7.467 -5.503 -12.606 1.00 74.06 107 PRO A C 1
ATOM 780 O O . PRO A 1 107 ? 7.010 -6.618 -12.355 1.00 74.06 107 PRO A O 1
ATOM 783 N N . GLY A 1 108 ? 7.165 -4.434 -11.869 1.00 73.31 108 GLY A N 1
ATOM 784 C CA . GLY A 1 108 ? 6.224 -4.514 -10.749 1.00 73.31 108 GLY A CA 1
ATOM 785 C C . GLY A 1 108 ? 6.733 -5.301 -9.534 1.00 73.31 108 GLY A C 1
ATOM 786 O O . GLY A 1 108 ? 5.939 -5.661 -8.667 1.00 73.31 108 GLY A O 1
ATOM 787 N N . VAL A 1 109 ? 8.040 -5.562 -9.421 1.00 81.38 109 VAL A N 1
ATOM 788 C CA . VAL A 1 109 ? 8.603 -6.128 -8.186 1.00 81.38 109 VAL A CA 1
ATOM 789 C C . VAL A 1 109 ? 8.319 -5.221 -6.991 1.00 81.38 109 VAL A C 1
ATOM 791 O O . VAL A 1 109 ? 7.871 -5.707 -5.958 1.00 81.38 109 VAL A O 1
ATOM 794 N N . GLY A 1 110 ? 8.561 -3.916 -7.122 1.00 81.56 110 GLY A N 1
ATOM 795 C CA . GLY A 1 110 ? 8.283 -2.930 -6.078 1.00 81.56 110 GLY A CA 1
ATOM 796 C C . GLY A 1 110 ? 6.827 -2.465 -6.045 1.00 81.56 110 GLY A C 1
ATOM 797 O O . GLY A 1 110 ? 5.970 -2.988 -6.751 1.00 81.56 110 GLY A O 1
ATOM 798 N N . PHE A 1 111 ? 6.576 -1.435 -5.238 1.00 82.00 111 PHE A N 1
ATOM 799 C CA . PHE A 1 111 ? 5.324 -0.667 -5.248 1.00 82.00 111 PHE A CA 1
ATOM 800 C C . PHE A 1 111 ? 5.385 0.534 -6.205 1.00 82.00 111 PHE A C 1
ATOM 802 O O . PHE A 1 111 ? 4.452 1.315 -6.242 1.00 82.00 111 PHE A O 1
ATOM 809 N N . GLY A 1 112 ? 6.494 0.726 -6.932 1.00 81.31 112 GLY A N 1
ATOM 810 C CA . GLY A 1 112 ? 6.679 1.888 -7.808 1.00 81.31 112 GLY A CA 1
ATOM 811 C C . GLY A 1 112 ? 6.944 3.200 -7.057 1.00 81.31 112 GLY A C 1
ATOM 812 O O . GLY A 1 112 ? 6.798 4.269 -7.647 1.00 81.31 112 GLY A O 1
ATOM 813 N N . CYS A 1 113 ? 7.323 3.131 -5.774 1.00 86.75 113 CYS A N 1
ATOM 814 C CA . CYS A 1 113 ? 7.559 4.297 -4.924 1.00 86.75 113 CYS A CA 1
ATOM 815 C C . CYS A 1 113 ? 9.058 4.542 -4.672 1.00 86.75 113 CYS A C 1
ATOM 817 O O . CYS A 1 113 ? 9.795 3.605 -4.380 1.00 86.75 113 CYS A O 1
ATOM 819 N N . GLY A 1 114 ? 9.511 5.800 -4.739 1.00 77.56 114 GLY A N 1
ATOM 820 C CA . GLY A 1 114 ? 10.795 6.247 -4.162 1.00 77.56 114 GLY A CA 1
ATOM 821 C C . GLY A 1 114 ? 12.096 5.627 -4.710 1.00 77.56 114 GLY A C 1
ATOM 822 O O . GLY A 1 114 ? 13.159 5.895 -4.158 1.00 77.56 114 GLY A O 1
ATOM 823 N N . GLY A 1 115 ? 12.039 4.815 -5.770 1.00 82.19 115 GLY A N 1
ATOM 824 C CA . GLY A 1 115 ? 13.203 4.221 -6.447 1.00 82.19 115 GLY A CA 1
ATOM 825 C C . GLY A 1 115 ? 13.780 2.948 -5.809 1.00 82.19 115 GLY A C 1
ATOM 826 O O . GLY A 1 115 ? 14.504 2.224 -6.491 1.00 82.19 115 GLY A O 1
ATOM 827 N N . ASP A 1 116 ? 13.435 2.627 -4.557 1.00 87.81 116 ASP A N 1
ATOM 828 C CA . ASP A 1 116 ? 13.814 1.369 -3.896 1.00 87.81 116 ASP A CA 1
ATOM 829 C C . ASP A 1 116 ? 12.628 0.383 -3.912 1.00 87.81 116 ASP A C 1
ATOM 831 O O . ASP A 1 116 ? 11.619 0.617 -3.245 1.00 87.81 116 ASP A O 1
ATOM 835 N N . PRO A 1 117 ? 12.717 -0.751 -4.634 1.00 88.56 117 PRO A N 1
ATOM 836 C CA . PRO A 1 117 ? 11.629 -1.722 -4.698 1.00 88.56 117 PRO A CA 1
ATOM 837 C C . PRO A 1 117 ? 11.366 -2.442 -3.368 1.00 88.56 117 PRO A C 1
ATOM 839 O O . PRO A 1 117 ? 10.345 -3.120 -3.251 1.00 88.56 117 PRO A O 1
ATOM 842 N N . ASN A 1 118 ? 12.269 -2.350 -2.393 1.00 91.94 118 ASN A N 1
ATOM 843 C CA . ASN A 1 118 ? 12.178 -3.015 -1.097 1.00 91.94 118 ASN A CA 1
ATOM 844 C C . ASN A 1 118 ? 11.808 -2.052 0.038 1.00 91.94 118 ASN A C 1
ATOM 846 O O . ASN A 1 118 ? 11.825 -2.456 1.200 1.00 91.94 118 ASN A O 1
ATOM 850 N N . LEU A 1 119 ? 11.465 -0.802 -0.274 1.00 93.06 119 LEU A N 1
ATOM 851 C CA . LEU A 1 119 ? 11.051 0.193 0.706 1.00 93.06 119 LEU A CA 1
ATOM 852 C C . LEU A 1 119 ? 9.675 0.746 0.336 1.00 93.06 119 LEU A C 1
ATOM 854 O O . LEU A 1 119 ? 9.461 1.225 -0.775 1.00 93.06 119 LEU A O 1
ATOM 858 N N . LEU A 1 120 ? 8.743 0.713 1.283 1.00 95.19 120 LEU A N 1
ATOM 859 C CA . LEU A 1 120 ? 7.430 1.329 1.144 1.00 95.19 120 LEU A CA 1
ATOM 860 C C . LEU A 1 120 ? 7.241 2.355 2.257 1.00 95.19 120 LEU A C 1
ATOM 862 O O . LEU A 1 120 ? 7.184 2.008 3.435 1.00 95.19 120 LEU A O 1
ATOM 866 N N . ARG A 1 121 ? 7.129 3.626 1.871 1.00 95.81 121 ARG A N 1
ATOM 867 C CA . ARG A 1 121 ? 6.772 4.715 2.779 1.00 95.81 121 ARG A CA 1
ATOM 868 C C . ARG A 1 121 ? 5.281 4.991 2.674 1.00 95.81 121 ARG A C 1
ATOM 870 O O . ARG A 1 121 ? 4.728 5.017 1.579 1.00 95.81 121 ARG A O 1
ATOM 877 N N . ILE A 1 122 ? 4.646 5.197 3.816 1.00 96.88 122 ILE A N 1
ATOM 878 C CA . ILE A 1 122 ? 3.206 5.380 3.938 1.00 96.88 122 ILE A CA 1
ATOM 879 C C . ILE A 1 122 ? 2.985 6.589 4.828 1.00 96.88 122 ILE A C 1
ATOM 881 O O . ILE A 1 122 ? 3.449 6.620 5.965 1.00 96.88 122 ILE A O 1
ATOM 885 N N . GLU A 1 123 ? 2.273 7.584 4.320 1.00 96.69 123 GLU A N 1
ATOM 886 C CA . GLU A 1 123 ? 1.876 8.760 5.086 1.00 96.69 123 GLU A CA 1
ATOM 887 C C . GLU A 1 123 ? 0.407 8.648 5.461 1.00 96.69 123 GLU A C 1
ATOM 889 O O . GLU A 1 123 ? -0.440 8.345 4.619 1.00 96.69 123 GLU A O 1
ATOM 894 N N . ARG A 1 124 ? 0.088 8.917 6.726 1.00 96.44 124 ARG A N 1
ATOM 895 C CA . ARG A 1 124 ? -1.300 9.008 7.173 1.00 96.44 124 ARG A CA 1
ATOM 896 C C . ARG A 1 124 ? -1.829 10.406 6.852 1.00 96.44 124 ARG A C 1
ATOM 898 O O . ARG A 1 124 ? -1.301 11.390 7.362 1.00 96.44 124 ARG A O 1
ATOM 905 N N . ARG A 1 125 ? -2.890 10.501 6.047 1.00 94.19 125 ARG A N 1
ATOM 906 C CA . ARG A 1 125 ? -3.584 11.772 5.752 1.00 94.19 125 ARG A CA 1
ATOM 907 C C . ARG A 1 125 ? -4.867 11.960 6.554 1.00 94.19 125 ARG A C 1
ATOM 909 O O . ARG A 1 125 ? -5.277 13.088 6.796 1.00 94.19 125 ARG A O 1
ATOM 916 N N . GLY A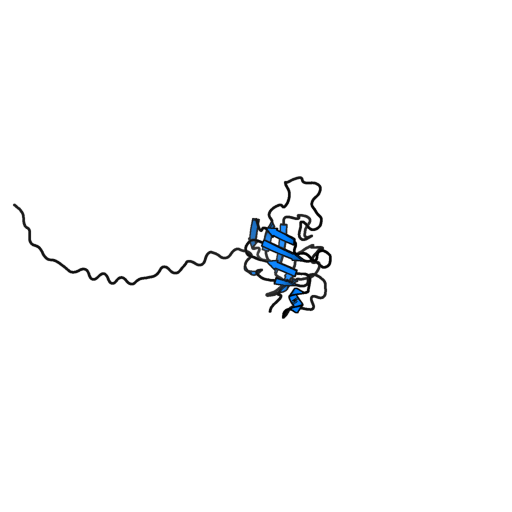 1 126 ? -5.464 10.867 7.015 1.00 92.38 126 GLY A N 1
ATOM 917 C CA . GLY A 1 126 ? -6.635 10.885 7.882 1.00 92.38 126 GLY A CA 1
ATOM 918 C C . GLY A 1 126 ? -6.864 9.533 8.558 1.00 92.38 126 GLY A C 1
ATOM 919 O O . GLY A 1 126 ? -6.010 8.645 8.469 1.00 92.38 126 GLY A O 1
ATOM 920 N N . PRO A 1 127 ? -8.008 9.351 9.238 1.00 91.12 127 PRO A N 1
ATOM 921 C CA . PRO A 1 127 ? -8.378 8.064 9.831 1.00 91.12 127 PRO A CA 1
ATOM 922 C C . PRO A 1 127 ? -8.441 6.930 8.793 1.00 91.12 127 PRO A C 1
ATOM 924 O O . PRO A 1 127 ? -7.918 5.841 9.036 1.00 91.12 127 PRO A O 1
ATOM 927 N N . ASP A 1 128 ? -8.981 7.244 7.610 1.00 93.50 128 ASP A N 1
ATOM 928 C CA . ASP A 1 128 ? -9.240 6.310 6.507 1.00 93.50 128 ASP A CA 1
ATOM 929 C C . ASP A 1 128 ? -8.606 6.768 5.189 1.00 93.50 128 ASP A C 1
ATOM 931 O O . ASP A 1 128 ? -9.104 6.468 4.105 1.00 93.50 128 ASP A O 1
ATOM 935 N N . GLU A 1 129 ? -7.495 7.503 5.272 1.00 94.50 129 GLU A N 1
ATOM 936 C CA . GLU A 1 129 ? -6.732 7.935 4.101 1.00 94.50 129 GLU A CA 1
ATOM 937 C C . GLU A 1 129 ? -5.223 7.800 4.331 1.00 94.50 129 GLU A C 1
ATOM 939 O O . GLU A 1 129 ? -4.681 8.321 5.315 1.00 94.50 129 GLU A O 1
ATOM 944 N N . ILE A 1 130 ? -4.548 7.137 3.390 1.00 96.19 130 ILE A N 1
ATOM 945 C CA . ILE A 1 130 ? -3.088 7.027 3.328 1.00 96.19 130 ILE A CA 1
ATOM 946 C C . ILE A 1 130 ? -2.567 7.461 1.962 1.00 96.19 130 ILE A C 1
ATOM 948 O O . ILE A 1 130 ? -3.281 7.433 0.963 1.00 96.19 130 ILE A O 1
ATOM 952 N N . VAL A 1 131 ? -1.298 7.846 1.912 1.00 95.31 131 VAL A N 1
ATOM 953 C CA . VAL A 1 131 ? -0.603 8.216 0.677 1.00 95.31 131 VAL A CA 1
ATOM 954 C C . VAL A 1 131 ? 0.720 7.475 0.597 1.00 95.31 131 VAL A C 1
ATOM 956 O O . VAL A 1 131 ? 1.436 7.367 1.594 1.00 95.31 131 VAL A O 1
ATOM 959 N N . PHE A 1 132 ? 1.065 7.012 -0.602 1.00 95.00 132 PHE A N 1
ATOM 960 C CA . PHE A 1 132 ? 2.416 6.569 -0.919 1.00 95.00 132 PHE A CA 1
ATOM 961 C C . PHE A 1 132 ? 3.152 7.713 -1.624 1.00 95.00 132 PHE A C 1
ATOM 963 O O . PHE A 1 132 ? 2.832 8.033 -2.770 1.00 95.00 132 PHE A O 1
ATOM 970 N N . PRO A 1 133 ? 4.103 8.389 -0.959 1.00 93.00 133 PRO A N 1
ATOM 971 C CA . PRO A 1 133 ? 4.799 9.514 -1.561 1.00 93.00 133 PRO A CA 1
ATOM 972 C C . PRO A 1 133 ? 5.643 9.052 -2.754 1.00 93.00 133 PRO A C 1
ATOM 974 O O . PRO A 1 133 ? 6.328 8.030 -2.688 1.00 93.00 133 PRO A O 1
ATOM 977 N N . ASN A 1 134 ? 5.621 9.845 -3.831 1.00 90.12 134 ASN A N 1
ATOM 978 C CA . ASN A 1 134 ? 6.392 9.610 -5.057 1.00 90.12 134 ASN A CA 1
ATOM 979 C C . ASN A 1 134 ? 6.177 8.205 -5.640 1.00 90.12 134 ASN A C 1
ATOM 981 O O . ASN A 1 134 ? 7.146 7.518 -5.975 1.00 90.12 134 ASN A O 1
ATOM 985 N N . CYS A 1 135 ? 4.917 7.771 -5.703 1.00 90.50 135 CYS A N 1
ATOM 986 C CA . CYS A 1 135 ? 4.553 6.428 -6.122 1.00 90.50 135 CYS A CA 1
ATOM 987 C C . CYS A 1 135 ? 3.778 6.423 -7.443 1.00 90.50 135 CYS A C 1
ATOM 989 O O . CYS A 1 135 ? 2.657 6.919 -7.512 1.00 90.50 135 CYS A O 1
ATOM 991 N N . ALA A 1 136 ? 4.374 5.860 -8.497 1.00 88.25 136 ALA A N 1
ATOM 992 C CA . ALA A 1 136 ? 3.774 5.855 -9.836 1.00 88.25 136 ALA A CA 1
ATOM 993 C C . ALA A 1 136 ? 2.581 4.894 -9.957 1.00 88.25 136 ALA A C 1
ATOM 995 O O . ALA A 1 136 ? 1.658 5.154 -10.725 1.00 88.25 136 ALA A O 1
ATOM 996 N N . ASP A 1 137 ? 2.584 3.812 -9.176 1.00 88.25 137 ASP A N 1
ATOM 997 C CA . ASP A 1 137 ? 1.502 2.823 -9.167 1.00 88.25 137 ASP A CA 1
ATOM 998 C C . ASP A 1 137 ? 0.260 3.316 -8.410 1.00 88.25 137 ASP A C 1
ATOM 1000 O O . ASP A 1 137 ? -0.824 2.776 -8.608 1.00 88.25 137 ASP A O 1
ATOM 1004 N N . PHE A 1 138 ? 0.423 4.323 -7.543 1.00 91.31 138 PHE A N 1
ATOM 1005 C CA . PHE A 1 138 ? -0.635 4.915 -6.721 1.00 91.31 138 PHE A CA 1
ATOM 1006 C C . PHE A 1 138 ? -0.402 6.433 -6.569 1.00 91.31 138 PHE A C 1
ATOM 1008 O O . PHE A 1 138 ? -0.014 6.894 -5.491 1.00 91.31 138 PHE A O 1
ATOM 1015 N N . PRO A 1 139 ? -0.580 7.227 -7.643 1.00 90.88 139 PRO A N 1
ATOM 1016 C CA . PRO A 1 139 ? -0.305 8.667 -7.635 1.00 90.88 139 PRO A CA 1
ATOM 1017 C C . PRO A 1 139 ? -1.261 9.505 -6.766 1.00 90.88 139 PRO A C 1
ATOM 1019 O O . PRO A 1 139 ? -0.962 10.663 -6.475 1.00 90.88 139 PRO A O 1
ATOM 1022 N N . ALA A 1 140 ? -2.412 8.960 -6.370 1.00 92.00 140 ALA A N 1
ATOM 1023 C CA . ALA A 1 140 ? -3.411 9.626 -5.535 1.00 92.00 140 ALA A CA 1
ATOM 1024 C C . ALA A 1 140 ? -3.538 8.954 -4.150 1.00 92.00 140 ALA A C 1
ATOM 1026 O O . ALA A 1 140 ? -3.003 7.865 -3.936 1.00 92.00 140 ALA A O 1
ATOM 1027 N N . PRO A 1 141 ? -4.249 9.568 -3.184 1.00 93.38 141 PRO A N 1
ATOM 1028 C CA . PRO A 1 141 ? -4.515 8.922 -1.905 1.00 93.38 141 PRO A CA 1
ATOM 1029 C C . PRO A 1 141 ? -5.290 7.608 -2.048 1.00 93.38 141 PRO A C 1
ATOM 1031 O O . PRO A 1 141 ? -6.180 7.464 -2.890 1.00 93.38 141 PRO A O 1
ATOM 1034 N N . LEU A 1 142 ? -4.967 6.669 -1.166 1.00 94.06 142 LEU A N 1
ATOM 1035 C CA . LEU A 1 142 ? -5.710 5.439 -0.948 1.00 94.06 142 LEU A CA 1
ATOM 1036 C C . LEU A 1 142 ? -6.685 5.644 0.211 1.00 94.06 142 LEU A C 1
ATOM 1038 O O . LEU A 1 142 ? -6.335 6.207 1.251 1.00 94.06 142 LEU A O 1
ATOM 1042 N N . LYS A 1 143 ? -7.905 5.150 0.044 1.00 94.50 143 LYS A N 1
ATOM 1043 C CA . LYS A 1 143 ? -8.970 5.207 1.046 1.00 94.50 143 LYS A CA 1
ATOM 1044 C C . LYS A 1 143 ? -9.211 3.833 1.641 1.00 94.50 143 LYS A C 1
ATOM 1046 O O . LYS A 1 143 ? -9.028 2.832 0.955 1.00 94.50 143 LYS A O 1
ATOM 1051 N N . ARG A 1 144 ? -9.636 3.753 2.899 1.00 94.62 144 ARG A N 1
ATOM 1052 C CA . ARG A 1 144 ? -10.029 2.462 3.477 1.00 94.62 144 ARG A CA 1
ATOM 1053 C C . ARG A 1 144 ? -11.250 1.912 2.732 1.00 94.62 144 ARG A C 1
ATOM 1055 O O . ARG A 1 144 ? -12.218 2.635 2.523 1.00 94.62 144 ARG A O 1
ATOM 1062 N N . CYS A 1 145 ? -11.192 0.641 2.346 1.00 92.00 145 CYS A N 1
ATOM 1063 C CA . CYS A 1 145 ? -12.333 -0.104 1.822 1.00 92.00 145 CYS A CA 1
ATOM 1064 C C . CYS A 1 145 ? -13.069 -0.729 3.011 1.00 92.00 145 CYS A C 1
ATOM 1066 O O . CYS A 1 145 ? -12.506 -1.557 3.733 1.00 92.00 145 CYS A O 1
ATOM 1068 N N . THR A 1 146 ? -14.291 -0.265 3.264 1.00 89.06 146 THR A N 1
ATOM 1069 C CA . THR A 1 146 ? -15.138 -0.734 4.368 1.00 89.06 146 THR A CA 1
ATOM 1070 C C . THR A 1 146 ? -16.279 -1.580 3.819 1.00 89.06 146 THR A C 1
ATOM 1072 O O . THR A 1 146 ? -16.993 -1.114 2.933 1.00 89.06 146 THR A O 1
ATOM 1075 N N . ASN A 1 147 ? -16.472 -2.786 4.352 1.00 75.69 147 ASN A N 1
ATOM 1076 C CA . ASN A 1 147 ? -17.632 -3.615 4.011 1.00 75.69 147 ASN A CA 1
ATOM 1077 C C . ASN A 1 147 ? -18.942 -2.993 4.496 1.00 75.69 147 ASN A C 1
ATOM 1079 O O . ASN A 1 147 ? -18.938 -2.425 5.613 1.00 75.69 147 ASN A O 1
#

Organism: NCBI:txid1817963

Mean predicted aligned error: 10.72 Å

pLDDT: mean 83.27, std 14.68, range [39.53, 97.62]

Secondary structure (DSSP, 8-state):
------------------PPP--PPPPPTTGGG-EEEEE-SS-----BSGGGGGS-EEEE-SSEEEEEETTEEEEEEEEEEEEEEETTEEEEEEPPSS-TT-S-PPTTSS-SBTT-TTEEEEEEEETTEEE-TTBSS--S-EEE-B-